Protein AF-R7WIR5-F1 (afdb_monomer_lite)

Radius of gyration: 19.67 Å; chains: 1; bounding box: 48×40×48 Å

Foldseek 3Di:
DPPPVVVDPDQDWDKDWDWADPDQLDTDIDIDTDDDPPDDPVSVVVNVVQCCCDVDPVHPPVVVVVVVSNVCSVVCPDPCCVVVVDDDDPCEPPPPPHQWDFDPPDPDTWTAHDPDDPPGIDPPPPVPPDD

Secondary structure (DSSP, 8-state):
---HHHHSPPPP--EEEEEEEEETTEEEEEEEE---TT--HHHHHHHHHHHHHHHSTT-HHHHHHHHHHHHHHHHHTSHHHHHTTPPP---TT-TTT--EEE-SSSSS--EEESSS-GGG-----------

pLDDT: mean 80.86, std 19.31, range [25.59, 97.0]

Structure (mmCIF, N/CA/C/O backbone):
data_AF-R7WIR5-F1
#
_entry.id   AF-R7WIR5-F1
#
loop_
_atom_site.group_PDB
_atom_site.id
_atom_site.type_symbol
_atom_site.label_atom_id
_atom_site.label_alt_id
_atom_site.label_comp_id
_atom_site.label_asym_id
_atom_site.label_entity_id
_atom_site.label_seq_id
_atom_site.pdbx_PDB_ins_code
_atom_site.Cartn_x
_atom_site.Cartn_y
_atom_site.Cartn_z
_atom_site.occupancy
_atom_site.B_iso_or_equiv
_atom_site.auth_seq_id
_atom_site.auth_comp_id
_atom_site.auth_asym_id
_atom_site.auth_atom_id
_atom_site.pdbx_PDB_model_num
ATOM 1 N N . MET A 1 1 ? 5.680 20.972 -13.043 1.00 46.41 1 MET A N 1
ATOM 2 C CA . MET A 1 1 ? 5.809 19.523 -13.284 1.00 46.41 1 MET A CA 1
ATOM 3 C C . MET A 1 1 ? 5.772 19.331 -14.783 1.00 46.41 1 MET A C 1
ATOM 5 O O . MET A 1 1 ? 4.705 19.434 -15.367 1.00 46.41 1 MET A O 1
ATOM 9 N N . THR A 1 2 ? 6.932 19.241 -15.426 1.00 51.22 2 THR A N 1
ATOM 10 C CA . THR A 1 2 ? 7.011 18.945 -16.862 1.00 51.22 2 THR A CA 1
ATOM 11 C C . THR A 1 2 ? 6.323 17.607 -17.120 1.00 51.22 2 THR A C 1
ATOM 13 O O . THR A 1 2 ? 6.514 16.668 -16.350 1.00 51.22 2 THR A O 1
ATOM 16 N N . GLU A 1 3 ? 5.466 17.559 -18.141 1.00 65.94 3 GLU A N 1
ATOM 17 C CA . GLU A 1 3 ? 4.598 16.425 -18.469 1.00 65.94 3 GLU A CA 1
ATOM 18 C C . GLU A 1 3 ? 5.425 15.197 -18.881 1.00 65.94 3 GLU A C 1
ATOM 20 O O . GLU A 1 3 ? 5.617 14.909 -20.063 1.00 65.94 3 GLU A O 1
ATOM 25 N N . ASP A 1 4 ? 5.934 14.457 -17.898 1.00 69.75 4 ASP A N 1
ATOM 26 C CA . ASP A 1 4 ? 6.573 13.159 -18.118 1.00 69.75 4 ASP A CA 1
ATOM 27 C C . ASP A 1 4 ? 5.625 12.241 -18.907 1.00 69.75 4 ASP A C 1
ATOM 29 O O . ASP A 1 4 ? 6.017 11.642 -19.902 1.00 69.75 4 ASP A O 1
ATOM 33 N N . GLY A 1 5 ? 4.330 12.273 -18.573 1.00 69.12 5 GLY A N 1
ATOM 34 C CA . GLY A 1 5 ? 3.286 11.521 -19.272 1.00 69.12 5 GLY A CA 1
ATOM 35 C C . GLY A 1 5 ? 3.011 11.939 -20.723 1.00 69.12 5 GLY A C 1
ATOM 36 O O . GLY A 1 5 ? 2.430 11.147 -21.459 1.00 69.12 5 GLY A O 1
ATOM 37 N N . ALA A 1 6 ? 3.423 13.136 -21.165 1.00 79.44 6 ALA A N 1
ATOM 38 C CA . ALA A 1 6 ? 3.294 13.537 -22.572 1.00 79.44 6 ALA A CA 1
ATOM 39 C C . ALA A 1 6 ? 4.421 12.959 -23.438 1.00 79.44 6 ALA A C 1
ATOM 41 O O . ALA A 1 6 ? 4.227 12.683 -24.620 1.00 79.44 6 ALA A O 1
ATOM 42 N N . ASN A 1 7 ? 5.599 12.760 -22.845 1.00 80.38 7 ASN A N 1
ATOM 43 C CA . ASN A 1 7 ? 6.789 12.297 -23.555 1.00 80.38 7 ASN A CA 1
ATOM 44 C C . ASN A 1 7 ? 7.011 10.791 -23.399 1.00 80.38 7 ASN A C 1
ATOM 46 O O . ASN A 1 7 ? 7.753 10.187 -24.175 1.00 80.38 7 ASN A O 1
ATOM 50 N N . HIS A 1 8 ? 6.382 10.173 -22.399 1.00 74.94 8 HIS A N 1
ATOM 51 C CA . HIS A 1 8 ? 6.681 8.819 -21.976 1.00 74.94 8 HIS A CA 1
ATOM 52 C C . HIS A 1 8 ? 5.414 7.998 -21.716 1.00 74.94 8 HIS A C 1
ATOM 54 O O . HIS A 1 8 ? 4.475 8.487 -21.087 1.00 74.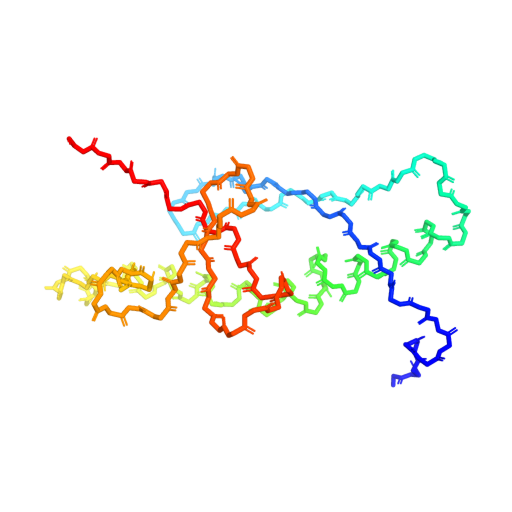94 8 HIS A O 1
ATOM 60 N N . PRO A 1 9 ? 5.375 6.726 -22.161 1.00 80.44 9 PRO A N 1
ATOM 61 C CA . PRO A 1 9 ? 4.245 5.859 -21.869 1.00 80.44 9 PRO A CA 1
ATOM 62 C C . PRO A 1 9 ? 4.155 5.562 -20.361 1.00 80.44 9 PRO A C 1
ATOM 64 O O . PRO A 1 9 ? 5.190 5.531 -19.680 1.00 80.44 9 PRO A O 1
ATOM 67 N N . PR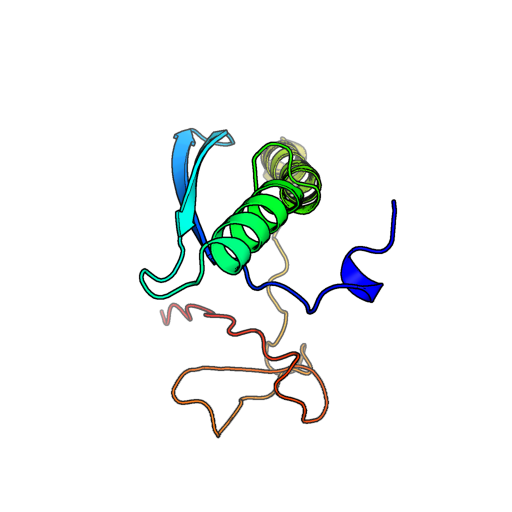O A 1 10 ? 2.945 5.279 -19.835 1.00 81.69 10 PRO A N 1
ATOM 68 C CA . PRO A 1 10 ? 2.762 4.878 -18.446 1.00 81.69 10 PRO A CA 1
ATOM 69 C C . PRO A 1 10 ? 3.684 3.715 -18.085 1.00 81.69 10 PRO A C 1
ATOM 71 O O . PRO A 1 10 ? 3.691 2.675 -18.747 1.00 81.69 10 PRO A O 1
ATOM 74 N N . THR A 1 11 ? 4.472 3.902 -17.032 1.00 86.50 11 THR A N 1
ATOM 75 C CA . THR A 1 11 ? 5.430 2.898 -16.574 1.00 86.50 11 THR A CA 1
ATOM 76 C C . THR A 1 11 ? 4.814 2.095 -15.439 1.00 86.50 11 THR A C 1
ATOM 78 O O . THR A 1 11 ? 4.402 2.649 -14.423 1.00 86.50 11 THR A O 1
ATOM 81 N N . GLY A 1 12 ? 4.741 0.777 -15.621 1.00 88.44 12 GLY A N 1
ATOM 82 C CA . GLY A 1 12 ? 4.302 -0.134 -14.572 1.00 88.44 12 GLY A CA 1
ATOM 83 C C . GLY A 1 12 ? 5.338 -0.223 -13.455 1.00 88.44 12 GLY A C 1
ATOM 84 O O . GLY A 1 12 ? 6.537 -0.324 -13.717 1.00 88.44 12 GLY A O 1
ATOM 85 N N . ILE A 1 13 ? 4.857 -0.230 -12.218 1.00 91.69 13 ILE A N 1
ATOM 86 C CA . ILE A 1 13 ? 5.661 -0.479 -11.024 1.00 91.69 13 ILE A CA 1
ATOM 87 C C . ILE A 1 13 ? 5.229 -1.802 -10.400 1.00 91.69 13 ILE A C 1
ATOM 89 O O . ILE A 1 13 ? 4.056 -2.174 -10.450 1.00 91.69 13 ILE A O 1
ATOM 93 N N . LEU A 1 14 ? 6.181 -2.513 -9.804 1.00 93.62 14 LEU A N 1
ATOM 94 C CA . LEU A 1 14 ? 5.909 -3.696 -9.000 1.00 93.62 14 LEU A CA 1
ATOM 95 C C . LEU A 1 14 ? 6.469 -3.450 -7.603 1.00 93.62 14 LEU A C 1
ATOM 97 O O . LEU A 1 14 ? 7.678 -3.532 -7.388 1.00 93.62 14 LEU A O 1
ATOM 101 N N . THR A 1 15 ? 5.576 -3.119 -6.676 1.00 93.75 15 THR A N 1
ATOM 102 C CA . THR A 1 15 ? 5.874 -3.001 -5.246 1.00 93.75 15 THR A CA 1
ATOM 103 C C . THR A 1 15 ? 5.420 -4.268 -4.534 1.00 93.75 15 THR A C 1
ATOM 105 O O . THR A 1 15 ? 4.331 -4.790 -4.787 1.00 93.75 15 THR A O 1
ATOM 108 N N . VAL A 1 16 ? 6.280 -4.781 -3.664 1.00 95.31 16 VAL A N 1
ATOM 109 C CA . VAL A 1 16 ? 5.959 -5.845 -2.717 1.00 95.31 16 VAL A CA 1
ATOM 110 C C . VAL A 1 16 ? 6.316 -5.319 -1.342 1.00 95.31 16 VAL A C 1
ATOM 112 O O . VAL A 1 16 ? 7.406 -4.784 -1.150 1.00 95.31 16 VAL A O 1
ATOM 115 N N . ARG A 1 17 ? 5.408 -5.484 -0.383 1.00 94.44 17 ARG A N 1
ATOM 116 C CA . ARG A 1 17 ? 5.607 -4.987 0.974 1.00 94.44 17 ARG A CA 1
ATOM 117 C C . ARG A 1 17 ? 5.120 -5.959 2.029 1.00 94.44 17 ARG A C 1
ATOM 119 O O . ARG A 1 17 ? 4.183 -6.722 1.796 1.00 94.44 17 ARG A O 1
ATOM 126 N N . VAL A 1 18 ? 5.766 -5.901 3.183 1.00 96.69 18 VAL A N 1
ATOM 127 C CA . VAL A 1 18 ? 5.382 -6.624 4.394 1.00 96.69 18 VAL A CA 1
ATOM 128 C C . VAL A 1 18 ? 5.145 -5.605 5.499 1.00 96.69 18 VAL A C 1
ATOM 130 O O . VAL A 1 18 ? 5.972 -4.725 5.727 1.00 96.69 18 VAL A O 1
ATOM 133 N N . TRP A 1 19 ? 4.013 -5.748 6.180 1.00 95.00 19 TRP A N 1
ATOM 134 C CA . TRP A 1 19 ? 3.636 -4.948 7.339 1.00 95.00 19 TRP A CA 1
ATOM 135 C C . TRP A 1 19 ? 4.080 -5.696 8.598 1.00 95.00 19 TRP A C 1
ATOM 137 O O . TRP A 1 19 ? 3.448 -6.680 8.985 1.00 95.00 19 TRP A O 1
ATOM 147 N N . GLN A 1 20 ? 5.196 -5.287 9.195 1.00 97.00 20 GLN A N 1
ATOM 148 C CA . GLN A 1 20 ? 5.728 -5.903 10.410 1.00 97.00 20 GLN A CA 1
ATOM 149 C C . GLN A 1 20 ? 4.980 -5.355 11.632 1.00 97.00 20 GLN A C 1
ATOM 151 O O . GLN A 1 20 ? 5.074 -4.155 11.906 1.00 97.00 20 GLN A O 1
ATOM 156 N N . PRO A 1 21 ? 4.226 -6.184 12.373 1.00 96.44 21 PRO A N 1
ATOM 157 C CA . PRO A 1 21 ? 3.503 -5.716 13.545 1.00 96.44 21 PRO A CA 1
ATOM 158 C C . PRO A 1 21 ? 4.483 -5.420 14.685 1.00 96.44 21 PRO A C 1
ATOM 160 O O . PRO A 1 21 ? 5.241 -6.296 15.098 1.00 96.44 21 PRO A O 1
ATOM 163 N N . ILE A 1 22 ? 4.438 -4.198 15.219 1.00 96.56 22 ILE A N 1
ATOM 164 C CA . ILE A 1 22 ? 5.188 -3.819 16.430 1.00 96.56 22 ILE A CA 1
ATOM 165 C C . ILE A 1 22 ? 4.256 -3.883 17.645 1.00 96.56 22 ILE A C 1
ATOM 167 O O . ILE A 1 22 ? 4.636 -4.381 18.703 1.00 96.56 22 ILE A O 1
ATOM 171 N N . GLY A 1 23 ? 3.013 -3.426 17.481 1.00 93.06 23 GLY A N 1
ATOM 172 C CA . GLY A 1 23 ? 1.987 -3.476 18.514 1.00 93.06 23 GLY A CA 1
ATOM 173 C C . GLY A 1 23 ? 0.653 -2.892 18.041 1.00 93.06 23 GLY A C 1
ATOM 174 O O . GLY A 1 23 ? 0.500 -2.541 16.868 1.00 93.06 23 GLY A O 1
ATOM 175 N N . PRO A 1 24 ? -0.336 -2.772 18.938 1.00 88.81 24 PRO A N 1
ATOM 176 C CA . PRO A 1 24 ? -1.610 -2.139 18.616 1.00 88.81 24 PRO A CA 1
ATOM 177 C C . PRO A 1 24 ? -1.398 -0.687 18.164 1.00 88.81 24 PRO A C 1
ATOM 179 O O . PRO A 1 24 ? -0.805 0.113 18.883 1.00 88.81 24 PRO A O 1
ATOM 182 N N . GLY A 1 25 ? -1.854 -0.353 16.954 1.00 87.88 25 GLY A N 1
ATOM 183 C CA . GLY A 1 25 ? -1.715 0.990 16.380 1.00 87.88 25 GLY A CA 1
ATOM 184 C C . GLY A 1 25 ? -0.326 1.334 15.827 1.00 87.88 25 GLY A C 1
ATOM 185 O O . GLY A 1 25 ? -0.120 2.476 15.419 1.00 87.88 25 GLY A O 1
ATOM 186 N N . GLN A 1 26 ? 0.617 0.383 15.781 1.00 93.12 26 GLN A N 1
ATOM 187 C CA . GLN A 1 26 ? 1.954 0.612 15.229 1.00 93.12 26 GLN A CA 1
ATOM 188 C C . GLN A 1 26 ? 2.486 -0.594 14.443 1.00 93.12 26 GLN A C 1
ATOM 190 O O . GLN A 1 26 ? 2.495 -1.733 14.914 1.00 93.12 26 GLN A O 1
ATOM 195 N N . PHE A 1 27 ? 3.012 -0.324 13.253 1.00 94.81 27 PHE A N 1
ATOM 196 C CA . PHE A 1 27 ? 3.689 -1.300 12.409 1.00 94.81 27 PHE A CA 1
ATOM 197 C C . PHE A 1 27 ? 4.832 -0.629 11.643 1.00 94.81 27 PHE A C 1
ATOM 199 O O . PHE A 1 27 ? 4.885 0.596 11.526 1.00 94.81 27 PHE A O 1
ATOM 206 N N . GLU A 1 28 ? 5.735 -1.442 11.110 1.00 95.25 28 GLU A N 1
ATOM 207 C CA . GLU A 1 28 ? 6.793 -1.011 10.198 1.00 95.25 28 GLU A CA 1
ATOM 208 C C . GLU A 1 28 ? 6.525 -1.553 8.792 1.00 95.25 28 GLU A C 1
ATOM 210 O O . GLU A 1 28 ? 6.037 -2.672 8.620 1.00 95.25 28 GLU A O 1
ATOM 215 N N . ILE A 1 29 ? 6.839 -0.754 7.773 1.00 93.88 29 ILE A N 1
ATOM 216 C CA . ILE A 1 29 ? 6.664 -1.132 6.371 1.00 93.88 29 ILE A CA 1
ATOM 217 C C . ILE A 1 29 ? 8.017 -1.531 5.801 1.00 93.88 29 ILE A C 1
ATOM 219 O O . ILE A 1 29 ? 8.902 -0.692 5.634 1.00 93.88 29 ILE A O 1
ATOM 223 N N . TRP A 1 30 ? 8.163 -2.799 5.431 1.00 95.25 30 TRP A N 1
ATOM 224 C CA . TRP A 1 30 ? 9.277 -3.242 4.600 1.00 95.25 30 TRP A CA 1
ATOM 225 C C . TRP A 1 30 ? 8.816 -3.258 3.155 1.00 95.25 30 TRP A C 1
ATOM 227 O O . TRP A 1 30 ? 7.965 -4.066 2.792 1.00 95.25 30 TRP A O 1
ATOM 237 N N . ASN A 1 31 ? 9.346 -2.346 2.345 1.00 94.00 31 ASN A N 1
ATOM 238 C CA . ASN A 1 31 ? 8.906 -2.132 0.973 1.00 94.00 31 ASN A CA 1
ATOM 239 C C . ASN A 1 31 ? 10.046 -2.393 -0.015 1.00 94.00 31 ASN A C 1
ATOM 241 O O . ASN A 1 31 ? 11.141 -1.844 0.124 1.00 94.00 31 ASN A O 1
ATOM 245 N N . TRP A 1 32 ? 9.769 -3.199 -1.037 1.00 94.62 32 TRP A N 1
ATOM 246 C CA . TRP A 1 32 ? 10.696 -3.510 -2.116 1.00 94.62 32 TRP A CA 1
ATOM 247 C C . TRP A 1 32 ? 10.069 -3.214 -3.468 1.00 94.62 32 TRP A C 1
ATOM 249 O O . TRP A 1 32 ? 8.904 -3.519 -3.727 1.00 94.62 32 TRP A O 1
ATOM 259 N N . PHE A 1 33 ? 10.901 -2.712 -4.373 1.00 94.00 33 PHE A N 1
ATOM 260 C CA . PHE A 1 33 ? 10.555 -2.570 -5.777 1.00 94.00 33 PHE A CA 1
ATOM 261 C C . PHE A 1 33 ? 11.243 -3.657 -6.584 1.00 94.00 33 PHE A C 1
ATOM 263 O O . PHE A 1 33 ? 12.456 -3.856 -6.485 1.00 94.00 33 PHE A O 1
ATOM 270 N N . LEU A 1 34 ? 10.453 -4.376 -7.372 1.00 94.00 34 LEU A N 1
ATOM 271 C CA . LEU A 1 34 ? 10.925 -5.476 -8.193 1.00 94.00 34 LEU A CA 1
ATOM 272 C C . LEU A 1 34 ? 10.852 -5.079 -9.667 1.00 94.00 34 LEU A C 1
ATOM 274 O O . LEU A 1 34 ? 9.953 -4.368 -10.108 1.00 94.00 34 LEU A O 1
ATOM 278 N N . GLY A 1 35 ? 11.806 -5.577 -10.446 1.00 92.44 35 GLY A N 1
ATOM 279 C CA . GLY A 1 35 ? 11.849 -5.400 -11.892 1.00 92.44 35 GLY A CA 1
ATOM 280 C C . GLY A 1 35 ? 12.247 -6.700 -12.572 1.00 92.44 35 GLY A C 1
ATOM 281 O O . GLY A 1 35 ? 12.975 -7.521 -12.006 1.00 92.44 35 GLY A O 1
ATOM 282 N N . TYR A 1 36 ? 11.782 -6.902 -13.802 1.00 92.69 36 TYR A N 1
ATOM 283 C CA . TYR A 1 36 ? 12.180 -8.070 -14.575 1.00 92.69 36 TYR A CA 1
ATOM 284 C C . TYR A 1 36 ? 13.652 -7.970 -14.991 1.00 92.69 36 TYR A C 1
ATOM 286 O O . TYR A 1 36 ? 14.155 -6.908 -15.371 1.00 92.69 36 TYR A O 1
ATOM 294 N N . LYS A 1 37 ? 14.359 -9.105 -14.966 1.00 93.19 37 LYS A N 1
ATOM 295 C CA . LYS A 1 37 ? 15.791 -9.156 -15.310 1.00 93.19 37 LYS A CA 1
ATOM 296 C C . LYS A 1 37 ? 16.069 -8.667 -16.737 1.00 93.19 37 LYS A C 1
ATOM 298 O O . LYS A 1 37 ? 17.066 -7.977 -16.949 1.00 93.19 37 LYS A O 1
ATOM 303 N N . ASN A 1 38 ? 15.169 -8.982 -17.671 1.00 95.06 38 ASN A N 1
ATOM 304 C CA . ASN A 1 38 ? 15.253 -8.664 -19.099 1.00 95.06 38 ASN A CA 1
ATOM 305 C C . ASN A 1 38 ? 14.853 -7.221 -19.465 1.00 95.06 38 ASN A C 1
ATOM 307 O O . ASN A 1 38 ? 14.877 -6.883 -20.645 1.00 95.06 38 ASN A O 1
ATOM 311 N N . MET A 1 39 ? 14.489 -6.370 -18.499 1.00 92.69 39 MET A N 1
ATOM 312 C CA . MET A 1 39 ? 14.231 -4.954 -18.774 1.00 92.69 39 MET A CA 1
ATOM 313 C C . MET A 1 39 ? 15.506 -4.239 -19.233 1.00 92.69 39 MET A C 1
ATOM 315 O O . MET A 1 39 ? 16.594 -4.456 -18.681 1.00 92.69 39 MET A O 1
ATOM 319 N N . THR A 1 40 ? 15.348 -3.345 -20.207 1.00 93.50 40 THR A N 1
ATOM 320 C CA . THR A 1 40 ? 16.415 -2.435 -20.643 1.00 93.50 40 THR A CA 1
ATOM 321 C C . THR A 1 40 ? 16.830 -1.495 -19.500 1.00 93.50 40 THR A C 1
ATOM 323 O O . THR A 1 40 ? 16.038 -1.258 -18.580 1.00 93.50 40 THR A O 1
ATOM 326 N N . PRO A 1 41 ? 18.056 -0.937 -19.521 1.00 92.88 41 PRO A N 1
ATOM 327 C CA . PRO A 1 41 ? 18.501 0.007 -18.493 1.00 92.88 41 PRO A CA 1
ATOM 328 C C . PRO A 1 41 ? 17.565 1.212 -18.327 1.00 92.88 41 PRO A C 1
ATOM 330 O O . PRO A 1 41 ? 17.270 1.609 -17.205 1.00 92.88 41 PRO A O 1
ATOM 333 N N . GLU A 1 42 ? 17.030 1.736 -19.431 1.00 90.19 42 GLU A N 1
ATOM 334 C CA . GLU A 1 42 ? 16.086 2.855 -19.417 1.00 90.19 42 GLU A CA 1
ATOM 335 C C . GLU A 1 42 ? 14.755 2.485 -18.750 1.00 90.19 42 GLU A C 1
ATOM 337 O O . GLU A 1 42 ? 14.246 3.231 -17.916 1.00 90.19 42 GLU A O 1
ATOM 342 N N . GLN A 1 43 ? 14.204 1.307 -19.055 1.00 90.62 43 GLN A N 1
ATOM 343 C CA . GLN A 1 43 ? 12.982 0.825 -18.402 1.00 90.62 43 GLN A CA 1
ATOM 344 C C . GLN A 1 43 ? 13.177 0.644 -16.894 1.00 90.62 43 GLN A C 1
ATOM 346 O O . GLN A 1 43 ? 12.268 0.948 -16.124 1.00 90.62 43 GLN A O 1
ATOM 351 N N . LYS A 1 44 ? 14.357 0.175 -16.466 1.00 92.31 44 LYS A N 1
ATOM 352 C CA . LYS A 1 44 ? 14.688 0.017 -15.043 1.00 92.31 44 LYS A CA 1
ATOM 353 C C . LYS A 1 44 ? 14.765 1.365 -14.329 1.00 92.31 44 LYS A C 1
ATOM 355 O O . LYS A 1 44 ? 14.161 1.500 -13.270 1.00 92.31 44 LYS A O 1
ATOM 360 N N . ASP A 1 45 ? 15.450 2.352 -14.908 1.00 91.88 45 ASP A N 1
ATOM 361 C CA . ASP A 1 45 ? 15.545 3.703 -14.332 1.00 91.88 45 ASP A CA 1
ATOM 362 C C . ASP A 1 45 ? 14.165 4.367 -14.229 1.00 91.88 45 ASP A C 1
ATOM 364 O O . ASP A 1 45 ? 13.803 4.895 -13.178 1.00 91.88 45 ASP A O 1
ATOM 368 N N . ARG A 1 46 ? 13.336 4.252 -15.272 1.00 90.69 46 ARG A N 1
ATOM 369 C CA . ARG A 1 46 ? 11.968 4.788 -15.247 1.00 90.69 46 ARG A CA 1
ATOM 370 C C . ARG A 1 46 ? 11.091 4.109 -14.206 1.00 90.69 46 ARG A C 1
ATOM 372 O O . ARG A 1 46 ? 10.435 4.800 -13.434 1.00 90.69 46 ARG A O 1
ATOM 379 N N . ALA A 1 47 ? 11.092 2.775 -14.157 1.00 91.81 47 ALA A N 1
ATOM 380 C CA . ALA A 1 47 ? 10.312 2.032 -13.170 1.00 91.81 47 ALA A CA 1
ATOM 381 C C . ALA A 1 47 ? 10.757 2.374 -11.744 1.00 91.81 47 ALA A C 1
ATOM 383 O O . ALA A 1 47 ? 9.913 2.552 -10.871 1.00 91.81 47 ALA A O 1
ATOM 384 N N . TYR A 1 48 ? 12.063 2.540 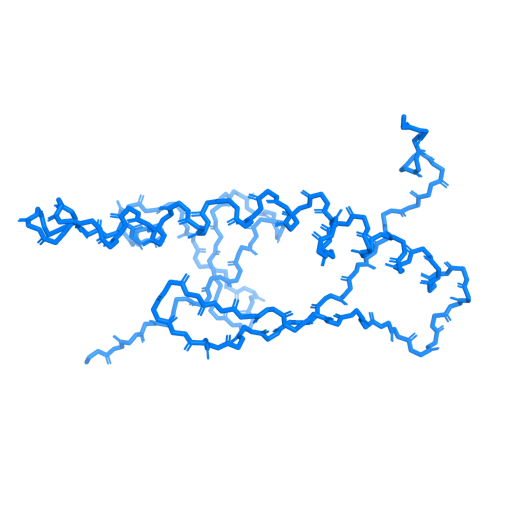-11.524 1.00 91.81 48 TYR A N 1
ATOM 385 C CA . TYR A 1 48 ? 12.622 2.966 -10.245 1.00 91.81 48 TYR A CA 1
ATOM 386 C C . TYR A 1 48 ? 12.162 4.374 -9.846 1.00 91.81 48 TYR A C 1
ATOM 388 O O . TYR A 1 48 ? 11.673 4.564 -8.735 1.00 91.81 48 TYR A O 1
ATOM 396 N N . ARG A 1 49 ? 12.245 5.357 -10.749 1.00 90.94 49 ARG A N 1
ATOM 397 C CA . ARG A 1 49 ? 11.787 6.731 -10.476 1.00 90.94 49 ARG A CA 1
ATOM 398 C C . ARG A 1 49 ? 10.284 6.806 -10.244 1.00 90.94 49 ARG A C 1
ATOM 400 O O . ARG A 1 49 ? 9.849 7.486 -9.320 1.00 90.94 49 ARG A O 1
ATOM 407 N N . ALA A 1 50 ? 9.503 6.088 -11.050 1.00 90.69 50 ALA A N 1
ATOM 408 C CA . ALA A 1 50 ? 8.057 6.007 -10.887 1.00 90.69 50 ALA A CA 1
ATOM 409 C C . ALA A 1 50 ? 7.698 5.394 -9.529 1.00 90.69 50 ALA A C 1
ATOM 411 O O . ALA A 1 50 ? 6.899 5.962 -8.790 1.00 90.69 50 ALA A O 1
ATOM 412 N N . ALA A 1 51 ? 8.337 4.281 -9.166 1.00 91.94 51 ALA A N 1
ATOM 413 C CA . ALA A 1 51 ? 8.165 3.627 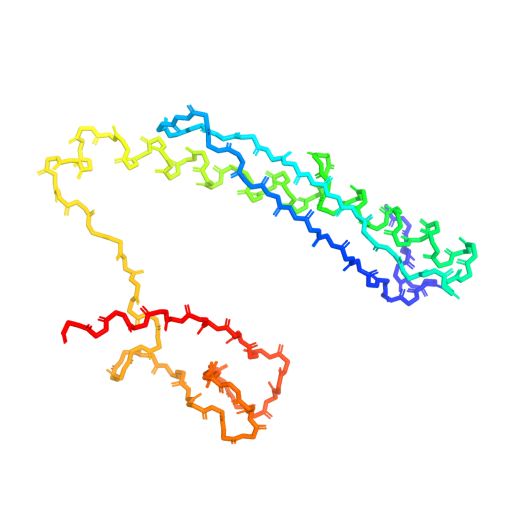-7.875 1.00 91.94 51 ALA A CA 1
ATOM 414 C C . ALA A 1 51 ? 8.513 4.558 -6.703 1.00 91.94 51 ALA A C 1
ATOM 416 O O . ALA A 1 51 ? 7.726 4.692 -5.767 1.00 91.94 51 ALA A O 1
ATOM 417 N N . LEU A 1 52 ? 9.648 5.258 -6.791 1.00 91.81 52 LEU A N 1
ATOM 418 C CA . LEU A 1 52 ? 10.059 6.239 -5.792 1.00 91.81 52 LEU A CA 1
ATOM 419 C C . LEU A 1 52 ? 9.069 7.399 -5.653 1.00 91.81 52 LEU A C 1
ATOM 421 O O . LEU A 1 52 ? 8.719 7.773 -4.538 1.00 91.81 52 LEU A O 1
ATOM 425 N N . GLY A 1 53 ? 8.586 7.956 -6.761 1.00 91.25 53 GLY A N 1
ATOM 426 C CA . GLY A 1 53 ? 7.656 9.087 -6.735 1.00 91.25 53 GLY A CA 1
ATOM 427 C C . GLY A 1 53 ? 6.243 8.741 -6.252 1.00 91.25 53 GLY A C 1
ATOM 428 O O . GLY A 1 53 ? 5.469 9.648 -5.942 1.00 91.25 53 GLY A O 1
ATOM 429 N N . THR A 1 54 ? 5.889 7.454 -6.183 1.00 91.31 54 THR A N 1
ATOM 430 C CA . THR A 1 54 ? 4.513 6.998 -5.929 1.00 91.31 54 THR A CA 1
ATOM 431 C C . THR A 1 54 ? 4.366 6.231 -4.619 1.00 91.31 54 THR A C 1
ATOM 433 O O . THR A 1 54 ? 3.798 6.773 -3.679 1.00 91.31 54 THR A O 1
ATOM 436 N N . PHE A 1 55 ? 4.902 5.013 -4.542 1.00 92.94 55 PHE A N 1
ATOM 437 C CA . PHE A 1 55 ? 4.732 4.077 -3.421 1.00 92.94 55 PHE A CA 1
ATOM 438 C C . PHE A 1 55 ? 6.035 3.856 -2.647 1.00 92.94 55 PHE A C 1
ATOM 440 O O . PHE A 1 55 ? 6.318 2.750 -2.194 1.00 92.94 55 PHE A O 1
ATOM 447 N N . SER A 1 56 ? 6.888 4.878 -2.552 1.00 90.38 56 SER A N 1
ATOM 448 C CA . SER A 1 56 ? 7.988 4.892 -1.579 1.00 90.38 56 SER A CA 1
ATOM 449 C C . SER A 1 56 ? 7.597 5.689 -0.343 1.00 90.38 56 SER A C 1
ATOM 451 O O . SER A 1 56 ? 6.551 6.323 -0.330 1.00 90.38 56 SER A O 1
ATOM 453 N N . LEU A 1 57 ? 8.454 5.708 0.681 1.00 86.62 57 LEU A N 1
ATOM 454 C CA . LEU A 1 57 ? 8.196 6.465 1.909 1.00 86.62 57 LEU A CA 1
ATOM 455 C C . LEU A 1 57 ? 7.928 7.962 1.653 1.00 86.62 57 LEU A C 1
ATOM 457 O O . LEU A 1 57 ? 7.136 8.572 2.357 1.00 86.62 57 LEU A O 1
ATOM 461 N N . SER A 1 58 ? 8.579 8.550 0.644 1.00 87.88 58 SER A N 1
ATOM 462 C CA . SER A 1 58 ? 8.348 9.935 0.204 1.00 87.88 58 SER A CA 1
ATOM 463 C C . SER A 1 58 ? 7.459 10.016 -1.041 1.00 87.88 58 SER A C 1
ATOM 465 O O . SER A 1 58 ? 7.459 11.024 -1.749 1.00 87.88 58 SER A O 1
ATOM 467 N N . GLY A 1 59 ? 6.799 8.915 -1.386 1.00 90.69 59 GLY A N 1
ATOM 468 C CA . GLY A 1 59 ? 5.964 8.801 -2.563 1.00 90.69 59 GLY A CA 1
ATOM 469 C C . GLY A 1 59 ? 4.618 9.481 -2.349 1.00 90.69 59 GLY A C 1
ATOM 470 O O . GLY A 1 59 ? 4.056 9.455 -1.258 1.00 90.69 59 GLY A O 1
ATOM 471 N N . SER A 1 60 ? 4.104 10.093 -3.411 1.00 91.19 60 SER A N 1
ATOM 472 C CA . SER A 1 60 ? 2.845 10.846 -3.380 1.00 91.19 60 SER A CA 1
ATOM 473 C C . SER A 1 60 ? 1.644 10.023 -2.903 1.00 91.19 60 SER A C 1
ATOM 475 O O . SER A 1 60 ? 0.839 10.543 -2.146 1.00 91.19 60 SER A O 1
ATOM 477 N N . PHE A 1 61 ? 1.541 8.748 -3.289 1.00 90.94 61 PHE A N 1
ATOM 478 C CA . PHE A 1 61 ? 0.429 7.890 -2.869 1.00 90.94 61 PHE A CA 1
ATOM 479 C C . PHE A 1 61 ? 0.614 7.365 -1.446 1.00 90.94 61 PHE A C 1
ATOM 481 O O . PHE A 1 61 ? -0.329 7.379 -0.666 1.00 90.94 61 PHE A O 1
ATOM 488 N N . GLU A 1 62 ? 1.829 6.940 -1.087 1.00 91.44 62 GLU A N 1
ATOM 489 C CA . GLU A 1 62 ? 2.071 6.364 0.242 1.00 91.44 62 GLU A CA 1
ATOM 490 C C . GLU A 1 62 ? 1.893 7.410 1.354 1.00 91.44 62 GLU A C 1
ATOM 492 O O . GLU A 1 62 ? 1.352 7.097 2.411 1.00 91.44 62 GLU A O 1
ATOM 497 N N . MET A 1 63 ? 2.294 8.667 1.120 1.00 90.25 63 MET A N 1
ATOM 498 C CA . MET A 1 63 ? 2.078 9.739 2.098 1.00 90.25 63 MET A CA 1
ATOM 499 C C . MET A 1 63 ? 0.586 9.948 2.389 1.00 90.25 63 MET A C 1
ATOM 501 O O . MET A 1 63 ? 0.207 10.011 3.558 1.00 90.25 63 MET A O 1
ATOM 505 N N . ASP A 1 64 ? -0.252 9.984 1.351 1.00 93.88 64 ASP A N 1
ATOM 506 C CA . ASP A 1 64 ? -1.699 10.179 1.489 1.00 93.88 64 ASP A CA 1
ATOM 507 C C . ASP A 1 64 ? -2.399 8.951 2.092 1.00 93.88 64 ASP A C 1
ATOM 509 O O . ASP A 1 64 ? -3.335 9.107 2.871 1.00 93.88 64 ASP A O 1
ATOM 513 N N . ASP A 1 65 ? -1.933 7.735 1.791 1.00 93.50 65 ASP A N 1
ATOM 514 C CA . ASP A 1 65 ? -2.485 6.491 2.343 1.00 93.50 65 ASP A CA 1
ATOM 515 C C 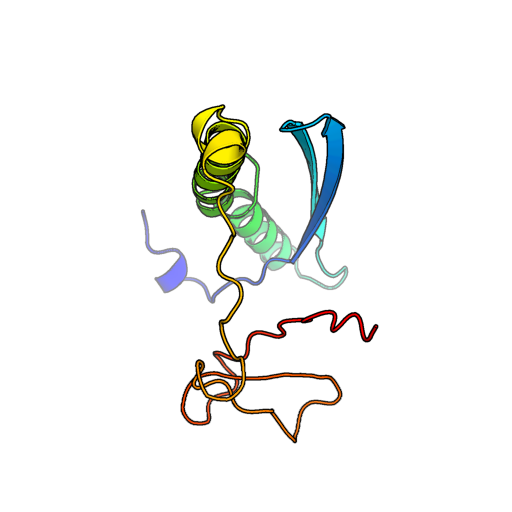. ASP A 1 65 ? -2.195 6.339 3.853 1.00 93.50 65 ASP A C 1
ATOM 517 O O . ASP A 1 65 ? -3.020 5.806 4.600 1.00 93.50 65 ASP A O 1
ATOM 521 N N . THR A 1 66 ? -1.044 6.831 4.333 1.00 90.31 66 THR A N 1
ATOM 522 C CA . THR A 1 66 ? -0.659 6.683 5.751 1.00 90.31 66 THR A CA 1
ATOM 523 C C . THR A 1 66 ? -1.514 7.495 6.721 1.00 90.31 66 THR A C 1
ATOM 525 O O . THR A 1 66 ? -1.703 7.071 7.865 1.00 90.31 66 THR A O 1
ATOM 528 N N . GLU A 1 67 ? -2.052 8.642 6.301 1.00 92.44 67 GLU A N 1
ATOM 529 C CA . GLU A 1 67 ? -2.823 9.518 7.189 1.00 92.44 67 GLU A CA 1
ATOM 530 C C . GLU A 1 67 ? -4.157 8.876 7.620 1.00 92.44 67 GLU A C 1
ATOM 532 O O . GLU A 1 67 ? -4.367 8.749 8.835 1.00 92.44 67 GLU A O 1
ATOM 537 N N . PRO A 1 68 ? -5.005 8.348 6.710 1.00 93.38 68 PRO A N 1
ATOM 538 C CA . PRO A 1 68 ? -6.234 7.664 7.094 1.00 93.38 68 PRO A CA 1
ATOM 539 C C . PRO A 1 68 ? -5.987 6.468 8.009 1.00 93.38 68 PRO A C 1
ATOM 541 O O . PRO A 1 68 ? -6.761 6.238 8.938 1.00 93.38 68 PRO A O 1
ATOM 544 N N . TRP A 1 69 ? -4.904 5.711 7.796 1.00 92.38 69 TRP A N 1
ATOM 545 C CA . TRP A 1 69 ? -4.570 4.565 8.648 1.00 92.38 69 TRP A CA 1
ATOM 546 C C . TRP A 1 69 ? -4.275 4.996 10.083 1.00 92.38 69 TRP A C 1
ATOM 548 O O . TRP A 1 69 ? -4.789 4.398 11.032 1.00 92.38 69 TRP A O 1
ATOM 558 N N . LEU A 1 70 ? -3.486 6.061 10.250 1.00 91.50 70 LEU A N 1
ATOM 559 C CA . LEU A 1 70 ? -3.178 6.626 11.562 1.00 91.50 70 LEU A CA 1
ATOM 560 C C . LEU A 1 70 ? -4.432 7.188 12.232 1.00 91.50 70 LEU A C 1
ATOM 562 O O . LEU A 1 70 ? -4.638 6.984 13.431 1.00 91.50 70 LEU A O 1
ATOM 566 N N . THR A 1 71 ? -5.277 7.874 11.468 1.00 93.06 71 THR A N 1
ATOM 567 C CA . THR A 1 71 ? -6.504 8.476 11.986 1.00 93.06 71 THR A CA 1
ATOM 568 C C . THR A 1 71 ? -7.510 7.410 12.417 1.00 93.06 71 THR A C 1
ATOM 570 O O . THR A 1 71 ? -7.996 7.484 13.546 1.00 93.06 71 THR A O 1
ATOM 573 N N . VAL A 1 72 ? -7.749 6.371 11.611 1.00 91.69 72 VAL A N 1
ATOM 574 C CA . VAL A 1 72 ? -8.630 5.243 11.973 1.00 91.69 72 VAL A CA 1
ATOM 575 C C . VAL A 1 72 ? -8.096 4.474 13.183 1.00 91.69 72 VAL A C 1
ATOM 577 O O . VAL A 1 72 ? -8.870 4.130 14.073 1.00 91.69 72 VAL A O 1
ATOM 580 N N . ALA A 1 73 ? -6.784 4.241 13.274 1.00 91.06 73 ALA A N 1
ATOM 581 C CA . ALA A 1 73 ? -6.198 3.573 14.438 1.00 91.06 73 ALA A CA 1
ATOM 582 C C . ALA A 1 73 ? -6.410 4.377 15.736 1.00 91.06 73 ALA A C 1
ATOM 584 O O . ALA A 1 73 ? -6.741 3.807 16.780 1.00 91.06 73 ALA A O 1
ATOM 585 N N . ARG A 1 74 ? -6.264 5.708 15.671 1.00 91.19 74 ARG A N 1
ATOM 586 C CA . ARG A 1 74 ? -6.492 6.610 16.811 1.00 91.19 74 ARG A CA 1
ATOM 587 C C . ARG A 1 74 ? -7.965 6.684 17.205 1.00 91.19 74 ARG A C 1
ATOM 589 O O . ARG A 1 74 ? -8.273 6.572 18.388 1.00 91.19 74 ARG A O 1
ATOM 596 N N . THR A 1 75 ? -8.868 6.880 16.243 1.00 90.81 75 THR A N 1
ATOM 597 C CA . THR A 1 75 ? -10.308 7.016 16.520 1.00 90.81 75 THR A CA 1
ATOM 598 C C . THR A 1 75 ? -10.936 5.691 16.940 1.00 90.81 75 THR A C 1
ATOM 600 O O . THR A 1 75 ? -11.750 5.677 17.864 1.00 90.81 75 THR A O 1
ATOM 603 N N . GLY A 1 76 ? -10.507 4.578 16.342 1.00 89.12 76 GLY A N 1
ATOM 604 C CA . GLY A 1 76 ? -10.936 3.229 16.714 1.00 89.12 76 GLY A CA 1
ATOM 605 C C . GLY A 1 76 ? -10.500 2.816 18.121 1.00 89.12 76 GLY A C 1
ATOM 606 O O . GLY A 1 76 ? -11.192 2.039 18.763 1.00 89.12 76 GLY A O 1
ATOM 607 N N . SER A 1 77 ? -9.407 3.388 18.637 1.00 88.44 77 SER A N 1
ATOM 608 C CA . SER A 1 77 ? -8.939 3.161 20.016 1.00 88.44 77 SER A CA 1
ATOM 609 C C . SER A 1 77 ? -9.511 4.170 21.024 1.00 88.44 77 SER A C 1
ATOM 611 O O . SER A 1 77 ? -9.010 4.285 22.143 1.00 88.44 77 SER A O 1
ATOM 613 N N . SER A 1 78 ? -10.511 4.966 20.632 1.00 92.25 78 SER A N 1
ATOM 614 C CA . SER A 1 78 ? -11.123 5.957 21.519 1.00 92.25 78 SER A CA 1
ATOM 615 C C . SER A 1 78 ? -12.151 5.321 22.455 1.00 92.25 78 SER A C 1
ATOM 617 O O . SER A 1 78 ? -12.885 4.414 22.073 1.00 92.25 78 SER A O 1
ATOM 619 N N . VAL A 1 79 ? -12.281 5.879 23.663 1.00 93.25 79 VAL A N 1
ATOM 620 C CA . VAL A 1 79 ? -13.302 5.470 24.646 1.00 93.25 79 VAL A CA 1
ATOM 621 C C . VAL A 1 79 ? -14.715 5.555 24.062 1.00 93.25 79 VAL A C 1
ATOM 623 O O . VAL A 1 79 ? -15.566 4.734 24.373 1.00 93.25 79 VAL A O 1
ATOM 626 N N . ALA A 1 80 ? -14.973 6.539 23.196 1.00 91.94 80 ALA A N 1
ATOM 627 C CA . ALA A 1 80 ? -16.260 6.663 22.523 1.00 91.94 80 ALA A CA 1
ATOM 628 C C . ALA A 1 80 ? -16.516 5.492 21.564 1.00 91.94 80 ALA A C 1
ATOM 630 O O . ALA A 1 80 ? -17.628 4.983 21.545 1.00 91.94 80 ALA A O 1
ATOM 631 N N . GLY A 1 81 ? -15.504 5.050 20.810 1.00 88.38 81 GLY A N 1
ATOM 632 C CA . GLY A 1 81 ? -15.628 3.886 19.931 1.00 88.38 81 GLY A CA 1
ATOM 633 C C . GLY A 1 81 ? -15.923 2.599 20.696 1.00 88.38 81 GLY A C 1
ATOM 634 O O . GLY A 1 81 ? -16.771 1.825 20.263 1.00 88.38 81 GLY A O 1
ATOM 635 N N . GLU A 1 82 ? -15.290 2.421 21.857 1.00 87.12 82 GLU A N 1
ATOM 636 C CA . GLU A 1 82 ? -15.527 1.270 22.735 1.00 87.12 82 GLU A CA 1
ATOM 637 C C . GLU A 1 82 ? -16.911 1.322 23.405 1.00 87.12 82 GLU A C 1
ATOM 639 O O . GLU A 1 82 ? -17.641 0.338 23.394 1.00 87.12 82 GLU A O 1
ATOM 644 N N . LEU A 1 83 ? -17.311 2.472 23.960 1.00 91.19 83 LEU A N 1
ATOM 645 C CA . LEU A 1 83 ? -18.591 2.609 24.668 1.00 91.19 83 LEU A CA 1
ATOM 646 C C . LEU A 1 83 ? -19.810 2.618 23.740 1.00 91.19 83 LEU A C 1
ATOM 648 O O . LEU A 1 83 ? -20.886 2.192 24.155 1.00 91.19 83 LEU A O 1
ATOM 652 N N . LEU A 1 84 ? -19.668 3.159 22.528 1.00 91.38 84 LEU A N 1
ATOM 653 C CA . LEU A 1 84 ? -20.746 3.219 21.536 1.00 91.38 84 LEU A CA 1
ATOM 654 C C . LEU A 1 84 ? -20.806 1.970 20.650 1.00 91.38 84 LEU A C 1
ATOM 656 O O . LEU A 1 84 ? -21.692 1.908 19.802 1.00 91.38 84 LEU A O 1
ATOM 660 N N . ASP A 1 85 ? -19.890 1.016 20.848 1.00 88.94 85 ASP A N 1
ATOM 661 C CA . ASP A 1 85 ? -19.789 -0.233 20.087 1.00 88.94 85 ASP A CA 1
ATOM 662 C C . ASP A 1 85 ? -19.828 0.017 18.568 1.00 88.94 85 ASP A C 1
ATOM 664 O O . ASP A 1 85 ? -20.690 -0.475 17.839 1.00 88.94 85 ASP A O 1
ATOM 668 N N . PHE A 1 86 ? -18.935 0.890 18.083 1.00 88.88 86 PHE A N 1
ATOM 669 C CA . PHE A 1 86 ? -18.932 1.264 16.669 1.00 88.88 86 PHE A CA 1
ATOM 670 C C . PHE A 1 86 ? -18.535 0.089 15.769 1.00 88.88 86 PHE A C 1
ATOM 672 O O . PHE A 1 86 ? -17.395 -0.377 15.783 1.00 88.88 86 PHE A O 1
ATOM 679 N N . GLU A 1 87 ? -19.454 -0.307 14.890 1.00 90.81 87 GLU A N 1
ATOM 680 C CA . GLU A 1 87 ? -19.210 -1.302 13.848 1.00 90.81 87 GLU A CA 1
ATOM 681 C C . GLU A 1 87 ? -18.759 -0.656 12.526 1.00 90.81 87 GLU A C 1
ATOM 683 O O . GLU A 1 87 ? -19.223 0.414 12.120 1.00 90.81 87 GLU A O 1
ATOM 688 N N . LEU A 1 88 ? -17.852 -1.329 11.813 1.00 91.81 88 LEU A N 1
ATOM 689 C CA . LEU A 1 88 ? -17.387 -0.906 10.490 1.00 91.81 88 LEU A CA 1
ATOM 690 C C . LEU A 1 88 ? -18.298 -1.471 9.393 1.00 91.81 88 LEU A C 1
ATOM 692 O O . LEU A 1 88 ? -18.539 -2.677 9.337 1.00 91.81 88 LEU A O 1
ATOM 696 N N . ASN A 1 89 ? -18.750 -0.622 8.466 1.00 91.38 89 ASN A N 1
ATOM 697 C CA . ASN A 1 89 ? -19.565 -1.071 7.337 1.00 91.38 89 ASN A CA 1
ATOM 698 C C . ASN A 1 89 ? -18.699 -1.769 6.271 1.00 91.38 89 ASN A C 1
ATOM 700 O O . ASN A 1 89 ? -17.883 -1.135 5.602 1.00 91.38 89 ASN A O 1
ATOM 704 N N . TYR A 1 90 ? -18.929 -3.070 6.085 1.00 90.88 90 TYR A N 1
ATOM 705 C CA . TYR A 1 90 ? -18.321 -3.892 5.029 1.00 90.88 90 TYR A CA 1
ATOM 706 C C . TYR A 1 90 ? -19.373 -4.513 4.093 1.00 90.88 90 TYR A C 1
ATOM 708 O O . TYR A 1 90 ? -19.152 -5.565 3.494 1.00 90.88 90 TYR A O 1
ATOM 716 N N . GLU A 1 91 ? -20.530 -3.870 3.935 1.00 89.31 91 GLU A N 1
ATOM 717 C CA . GLU A 1 91 ? -21.671 -4.424 3.188 1.00 89.31 91 GLU A CA 1
ATOM 718 C C . GLU A 1 91 ? -21.548 -4.251 1.662 1.00 89.31 91 GLU A C 1
ATOM 720 O O . GLU A 1 91 ? -22.404 -4.693 0.884 1.00 89.31 91 GLU A O 1
ATOM 725 N N . MET A 1 92 ? -20.468 -3.615 1.199 1.00 86.31 92 MET A N 1
ATOM 726 C CA . MET A 1 92 ? -20.229 -3.360 -0.217 1.00 86.31 92 MET A CA 1
ATOM 727 C C . MET A 1 92 ? -20.219 -4.668 -1.025 1.00 86.31 92 MET A C 1
ATOM 729 O O . MET A 1 92 ? -19.362 -5.533 -0.865 1.00 86.31 92 MET A O 1
ATOM 733 N N . GLY A 1 93 ? -21.164 -4.790 -1.961 1.00 84.38 93 GLY A N 1
ATOM 734 C CA . GLY A 1 93 ? -21.272 -5.955 -2.844 1.00 84.38 93 GLY A CA 1
ATOM 735 C C . GLY A 1 93 ? -22.060 -7.132 -2.264 1.00 84.38 93 GLY A C 1
ATOM 736 O O . GLY A 1 93 ? -22.148 -8.170 -2.927 1.00 84.38 93 GLY A O 1
ATOM 737 N N . MET A 1 94 ? -22.661 -6.982 -1.077 1.00 84.06 94 MET A N 1
ATOM 738 C CA . MET A 1 94 ? -23.629 -7.949 -0.562 1.00 84.06 94 MET A CA 1
ATOM 739 C C . MET A 1 94 ? -24.912 -7.970 -1.414 1.00 84.06 94 MET A C 1
ATOM 741 O O . MET A 1 94 ? -25.315 -6.925 -1.945 1.00 84.06 94 MET A O 1
ATOM 745 N N . PRO A 1 95 ? -25.576 -9.137 -1.551 1.00 81.88 95 PRO A N 1
ATOM 746 C CA . PRO A 1 95 ? -26.845 -9.240 -2.266 1.00 81.88 95 PRO A CA 1
ATOM 747 C C . PRO A 1 95 ? -27.887 -8.274 -1.693 1.00 81.88 95 PRO A C 1
ATOM 749 O O . PRO A 1 95 ? -28.116 -8.257 -0.489 1.00 81.88 95 PRO A O 1
ATOM 752 N N . GLY A 1 96 ? -28.519 -7.475 -2.552 1.00 81.94 96 GLY A N 1
ATOM 753 C CA . GLY A 1 96 ? -29.547 -6.509 -2.147 1.00 81.94 96 GLY A CA 1
ATOM 754 C C . GLY A 1 96 ? -29.027 -5.151 -1.657 1.00 81.94 96 GLY A C 1
ATOM 755 O O . GLY A 1 96 ? -29.832 -4.236 -1.535 1.00 81.94 96 GLY A O 1
ATOM 756 N N . ILE A 1 97 ? -27.714 -4.991 -1.447 1.00 83.25 97 ILE A N 1
ATOM 757 C CA . ILE A 1 97 ? -27.089 -3.720 -1.027 1.00 83.25 97 ILE A CA 1
ATOM 758 C C . ILE A 1 97 ? -26.192 -3.164 -2.143 1.00 83.25 97 ILE A C 1
ATOM 760 O O . ILE A 1 97 ? -26.284 -1.994 -2.509 1.00 83.25 97 ILE A O 1
ATOM 764 N N . GLY A 1 98 ? -25.326 -4.004 -2.720 1.00 76.19 98 GLY A N 1
ATOM 765 C CA . GLY A 1 98 ? -24.363 -3.591 -3.743 1.00 76.19 98 GLY A CA 1
ATOM 766 C C . GLY A 1 98 ? -24.781 -3.919 -5.179 1.00 76.19 98 GLY A C 1
ATOM 767 O O . GLY A 1 98 ? -25.462 -4.903 -5.442 1.00 76.19 98 GLY A O 1
ATOM 768 N N . MET A 1 99 ? -24.269 -3.144 -6.142 1.00 80.31 99 MET A N 1
ATOM 769 C CA . MET A 1 99 ? -24.413 -3.415 -7.587 1.00 80.31 99 MET A CA 1
ATOM 770 C C . MET A 1 99 ? -23.348 -4.381 -8.143 1.00 80.31 99 MET A C 1
ATOM 772 O O . MET A 1 99 ? -23.182 -4.495 -9.359 1.00 80.31 99 MET A O 1
ATOM 776 N N . ALA A 1 100 ? -22.557 -5.016 -7.276 1.00 81.94 100 ALA A N 1
ATOM 777 C CA . ALA A 1 100 ? -21.460 -5.875 -7.700 1.00 81.94 100 ALA A CA 1
ATOM 778 C C . ALA A 1 100 ? -21.999 -7.214 -8.223 1.00 81.94 100 ALA A C 1
ATOM 780 O O . ALA A 1 100 ? -22.698 -7.936 -7.514 1.00 81.94 100 ALA A O 1
ATOM 781 N N . THR A 1 101 ? -21.643 -7.567 -9.455 1.00 81.56 101 THR A N 1
ATOM 782 C CA . THR A 1 101 ? -22.070 -8.816 -10.101 1.00 81.56 101 THR A CA 1
ATOM 783 C C . THR A 1 101 ? -20.901 -9.790 -10.226 1.00 81.56 101 THR A C 1
ATOM 785 O O . THR A 1 101 ? -19.772 -9.337 -10.431 1.00 81.56 101 THR A O 1
ATOM 788 N N . PRO A 1 102 ? -21.118 -11.111 -10.075 1.00 81.94 102 PRO A N 1
ATOM 789 C CA . PRO A 1 102 ? -20.073 -12.101 -10.307 1.00 81.94 102 PRO A CA 1
ATOM 790 C C . PRO A 1 102 ? -19.556 -12.054 -11.746 1.00 81.94 102 PRO A C 1
ATOM 792 O O . PRO A 1 102 ? -20.333 -11.930 -12.691 1.00 81.94 102 PRO A O 1
ATOM 795 N N . VAL A 1 103 ? -18.245 -12.205 -11.900 1.00 83.38 103 VAL A N 1
ATOM 796 C CA . VAL A 1 103 ? -17.582 -12.317 -13.202 1.00 83.38 103 VAL A CA 1
ATOM 797 C C . VAL A 1 103 ? -17.462 -13.790 -13.561 1.00 83.38 103 VAL A C 1
ATOM 799 O O . VAL A 1 103 ? -16.801 -14.537 -12.843 1.00 83.38 103 VAL A O 1
ATOM 802 N N . SER A 1 104 ? -18.107 -14.221 -14.646 1.00 80.94 104 SER A N 1
ATOM 803 C CA . SER A 1 104 ? -18.125 -15.633 -15.049 1.00 80.94 104 SER A CA 1
ATOM 804 C C . SER A 1 104 ? -16.876 -16.080 -15.813 1.00 80.94 104 SER A C 1
ATOM 806 O O . SER A 1 104 ? -16.576 -17.270 -15.817 1.00 80.94 104 SER A O 1
ATOM 808 N N . ASP A 1 105 ? -16.144 -15.162 -16.450 1.00 86.06 105 ASP A N 1
ATOM 809 C CA . ASP A 1 105 ? -14.958 -15.457 -17.268 1.00 86.06 105 ASP A CA 1
ATOM 810 C C . ASP A 1 105 ? -13.635 -15.420 -16.482 1.00 86.06 105 ASP A C 1
ATOM 812 O O . ASP A 1 105 ? -12.568 -15.653 -17.051 1.00 86.06 105 ASP A O 1
ATOM 816 N N . TRP A 1 106 ? -13.683 -15.147 -15.174 1.00 84.56 106 TRP A N 1
ATOM 817 C CA . TRP A 1 106 ? -12.507 -15.131 -14.308 1.00 84.56 106 TRP A CA 1
ATOM 818 C C . TRP A 1 106 ? -12.347 -16.474 -13.575 1.00 84.56 106 TRP A C 1
ATOM 820 O O . TRP A 1 106 ? -13.313 -16.957 -12.987 1.00 84.56 106 TRP A O 1
ATOM 830 N N . PRO A 1 107 ? -11.142 -17.082 -13.545 1.00 86.06 107 PRO A N 1
ATOM 831 C CA . PRO A 1 107 ? -10.933 -18.381 -12.896 1.00 86.06 107 PRO A CA 1
ATOM 832 C C . PRO A 1 107 ? -11.129 -18.346 -11.371 1.00 86.06 107 PRO A C 1
ATOM 834 O O . PRO A 1 107 ? -11.336 -19.386 -10.751 1.00 86.06 107 PRO A O 1
ATOM 837 N N . GLY A 1 108 ? -11.041 -17.164 -10.753 1.00 82.00 108 GLY A N 1
ATOM 838 C CA . GLY A 1 108 ? -11.254 -16.967 -9.319 1.00 82.00 108 GLY A CA 1
ATOM 839 C C . GLY A 1 108 ? -12.630 -16.393 -8.974 1.00 82.00 108 GLY A C 1
ATOM 840 O O . GLY A 1 108 ? -13.428 -16.040 -9.838 1.00 82.00 108 GLY A O 1
ATOM 841 N N . ARG A 1 109 ? -12.890 -16.207 -7.676 1.00 82.31 109 ARG A N 1
ATOM 842 C CA . ARG A 1 109 ? -14.056 -15.436 -7.220 1.00 82.31 109 ARG A CA 1
ATOM 843 C C . ARG A 1 109 ? -13.795 -13.953 -7.482 1.00 82.31 109 ARG A C 1
ATOM 845 O O . ARG A 1 109 ? -13.022 -13.332 -6.763 1.00 82.31 109 ARG A O 1
ATOM 852 N N . ALA A 1 110 ? -14.435 -13.395 -8.503 1.00 79.25 110 ALA A N 1
ATOM 853 C CA . ALA A 1 110 ? -14.394 -11.967 -8.797 1.00 79.25 110 ALA A CA 1
ATOM 854 C C . ALA A 1 110 ? -15.811 -11.399 -8.885 1.00 79.25 110 ALA A C 1
ATOM 856 O O . ALA A 1 110 ? -16.738 -12.064 -9.358 1.00 79.25 110 ALA A O 1
ATOM 857 N N . ARG A 1 111 ? -15.975 -10.158 -8.421 1.00 78.50 111 ARG A N 1
ATOM 858 C CA . ARG A 1 111 ? -17.198 -9.373 -8.600 1.00 78.50 111 ARG A CA 1
ATOM 859 C C . ARG A 1 111 ? -16.830 -7.993 -9.123 1.00 78.50 111 ARG A C 1
ATOM 861 O O . ARG A 1 111 ? -15.799 -7.457 -8.731 1.00 78.50 111 ARG A O 1
ATOM 868 N N . CYS A 1 112 ? -17.671 -7.411 -9.969 1.00 67.94 112 CYS A N 1
ATOM 869 C CA . CYS A 1 112 ? -17.442 -6.066 -10.499 1.00 67.94 112 CYS A CA 1
ATOM 870 C C . CYS A 1 112 ? -18.706 -5.224 -10.387 1.00 67.94 112 CYS A C 1
ATOM 872 O O . CYS A 1 112 ? -19.813 -5.694 -10.660 1.00 67.94 112 CYS A O 1
ATOM 874 N N . SER A 1 113 ? -18.531 -3.975 -9.970 1.00 61.88 113 SER A N 1
ATOM 875 C CA . SER A 1 113 ? -19.557 -2.941 -9.998 1.00 61.88 113 SER A CA 1
ATOM 876 C C . SER A 1 113 ? -19.409 -2.130 -11.293 1.00 61.88 113 SER A C 1
ATOM 878 O O . SER A 1 113 ? -18.332 -1.629 -11.605 1.00 61.88 113 SER A O 1
ATOM 880 N N . GLY A 1 114 ? -20.487 -2.021 -12.078 1.00 57.00 114 GLY A N 1
ATOM 881 C CA . GLY A 1 114 ? -20.513 -1.288 -13.357 1.00 57.00 114 GLY A CA 1
ATOM 882 C C . GLY A 1 114 ? -20.669 -2.174 -14.605 1.00 57.00 114 GLY A C 1
ATOM 883 O O . GLY A 1 114 ? -20.442 -3.381 -14.575 1.00 57.00 114 GLY A O 1
ATOM 884 N N . ARG A 1 115 ? -21.103 -1.581 -15.730 1.00 42.94 115 ARG A N 1
ATOM 885 C CA . ARG A 1 115 ? -21.342 -2.304 -16.995 1.00 42.94 115 ARG A CA 1
ATOM 886 C C . ARG A 1 115 ? -20.017 -2.673 -17.682 1.00 42.94 115 ARG A C 1
ATOM 888 O O . ARG A 1 115 ? -19.396 -1.839 -18.327 1.00 42.94 115 ARG A O 1
ATOM 895 N N . GLY A 1 116 ? -19.627 -3.944 -17.604 1.00 43.47 116 GLY A N 1
ATOM 896 C CA . GLY A 1 116 ? -18.997 -4.670 -18.718 1.00 43.47 116 GLY A CA 1
ATOM 897 C C . GLY A 1 116 ? -17.552 -4.351 -19.125 1.00 43.47 116 GLY A C 1
ATOM 898 O O . GLY A 1 116 ? -17.064 -4.978 -20.062 1.00 43.47 116 GLY A O 1
ATOM 899 N N . THR A 1 117 ? -16.819 -3.452 -18.465 1.00 39.66 117 THR A N 1
ATOM 900 C CA . THR A 1 117 ? -15.385 -3.273 -18.759 1.00 39.66 117 THR A CA 1
ATOM 901 C C . THR A 1 117 ? -14.526 -3.805 -17.622 1.00 39.66 117 THR A C 1
ATOM 903 O O . THR A 1 117 ? -14.551 -3.259 -16.522 1.00 39.66 117 THR A O 1
ATOM 906 N N . ARG A 1 118 ? -13.696 -4.818 -17.916 1.00 44.97 118 ARG A N 1
ATOM 907 C CA . ARG A 1 118 ? -12.711 -5.460 -17.013 1.00 44.97 118 ARG A CA 1
ATOM 908 C C . ARG A 1 118 ? -11.789 -4.494 -16.244 1.00 44.97 118 ARG A C 1
ATOM 910 O O . ARG A 1 118 ? -11.092 -4.917 -15.333 1.00 44.97 118 ARG A O 1
ATOM 917 N N . LYS A 1 119 ? -11.771 -3.206 -16.602 1.00 38.81 119 LYS A N 1
ATOM 918 C CA . LYS A 1 119 ? -10.911 -2.166 -16.022 1.00 38.81 119 LYS A CA 1
ATOM 919 C C . LYS A 1 119 ? -11.264 -1.769 -14.582 1.00 38.81 119 LYS A C 1
ATOM 921 O O . LYS A 1 119 ? -10.402 -1.214 -13.918 1.00 38.81 119 LYS A O 1
ATOM 926 N N . ALA A 1 120 ? -12.475 -2.056 -14.097 1.00 41.53 120 ALA A N 1
ATOM 927 C CA . ALA A 1 120 ? -12.907 -1.733 -12.727 1.00 41.53 120 ALA A CA 1
ATOM 928 C C . ALA A 1 120 ? -13.245 -2.985 -11.895 1.00 41.53 120 ALA A C 1
ATOM 930 O O . ALA A 1 120 ? -14.033 -2.937 -10.953 1.00 41.53 120 ALA A O 1
ATOM 931 N N . CYS A 1 121 ? -12.682 -4.135 -12.265 1.00 37.44 121 CYS A N 1
ATOM 932 C CA . CYS A 1 121 ? -12.844 -5.354 -11.491 1.00 37.44 121 CYS A CA 1
ATOM 933 C C . CYS A 1 121 ? -11.861 -5.360 -10.320 1.00 37.44 121 CYS A C 1
ATOM 935 O O . CYS A 1 121 ? -10.682 -5.661 -10.484 1.00 37.44 121 CYS A O 1
ATOM 937 N N . SER A 1 122 ? -12.358 -5.025 -9.130 1.00 39.66 122 SER A N 1
ATOM 938 C CA . SER A 1 122 ? -11.653 -5.309 -7.885 1.00 39.66 122 SER A CA 1
ATOM 939 C C . SER A 1 122 ? -11.701 -6.817 -7.641 1.00 39.66 122 SER A C 1
ATOM 941 O O . SER A 1 122 ? -12.774 -7.401 -7.477 1.00 39.66 122 SER A O 1
ATOM 943 N N . ALA A 1 123 ? -10.539 -7.470 -7.607 1.00 37.59 123 ALA A N 1
ATOM 944 C CA . ALA A 1 123 ? -10.417 -8.799 -7.025 1.00 37.59 123 ALA A CA 1
ATOM 945 C C . ALA A 1 123 ? -10.553 -8.662 -5.502 1.00 37.59 123 ALA A C 1
ATOM 947 O O . ALA A 1 123 ? -9.574 -8.716 -4.764 1.00 37.59 123 ALA A O 1
ATOM 948 N N . THR A 1 124 ? -11.771 -8.422 -5.015 1.00 37.56 124 THR A N 1
ATOM 949 C CA . THR A 1 124 ? -12.024 -8.471 -3.578 1.00 37.56 124 THR A CA 1
ATOM 950 C C . THR A 1 124 ? -12.050 -9.941 -3.178 1.00 37.56 124 THR A C 1
ATOM 952 O O . THR A 1 124 ? -13.053 -10.634 -3.366 1.00 37.56 124 THR A O 1
ATOM 955 N N . CYS A 1 125 ? -10.938 -10.432 -2.629 1.00 25.59 125 CYS A N 1
ATOM 956 C CA . CYS A 1 125 ? -10.939 -11.634 -1.805 1.00 25.59 125 CYS A CA 1
ATOM 957 C C . CYS A 1 125 ? -11.762 -11.339 -0.546 1.00 25.59 125 CYS A C 1
ATOM 959 O O . CYS A 1 125 ? -11.214 -11.056 0.513 1.00 25.59 125 CYS A O 1
ATOM 961 N N . ILE A 1 126 ? -13.091 -11.385 -0.653 1.00 33.84 126 ILE A N 1
ATOM 962 C CA . ILE A 1 126 ? -13.928 -11.557 0.531 1.00 33.84 126 ILE A CA 1
ATOM 963 C C . ILE A 1 126 ? -13.667 -12.993 0.968 1.00 33.84 126 ILE A C 1
ATOM 965 O O . ILE A 1 126 ? -14.189 -13.939 0.370 1.00 33.84 126 ILE A O 1
ATOM 969 N N . ALA A 1 127 ? -12.795 -13.160 1.960 1.00 27.03 127 ALA A N 1
ATOM 970 C CA . ALA A 1 127 ? -12.705 -14.395 2.713 1.00 27.03 127 ALA A CA 1
ATOM 971 C C . ALA A 1 127 ? -14.068 -14.593 3.384 1.00 27.03 127 ALA A C 1
ATOM 973 O O . ALA A 1 127 ? -14.324 -14.062 4.459 1.00 27.03 127 ALA A O 1
ATOM 974 N N . SER A 1 128 ? -14.987 -15.299 2.719 1.00 30.59 128 SER A N 1
ATOM 975 C CA . SER A 1 128 ? -16.176 -15.795 3.395 1.00 30.59 128 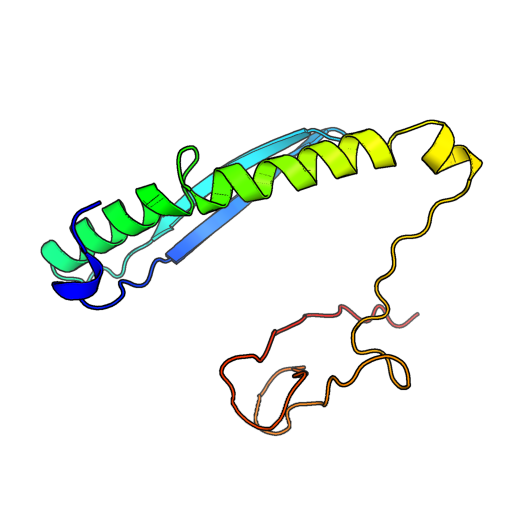SER A CA 1
ATOM 976 C C . SER A 1 128 ? -15.693 -16.884 4.343 1.00 30.59 128 SER A C 1
ATOM 978 O O . SER A 1 128 ? -15.479 -18.027 3.933 1.00 30.59 128 SER A O 1
ATOM 980 N N . THR A 1 129 ? -15.469 -16.529 5.600 1.00 29.38 129 THR A N 1
ATOM 981 C CA . THR A 1 129 ? -15.460 -17.505 6.679 1.00 29.38 129 THR A CA 1
ATOM 982 C C . THR A 1 129 ? -16.884 -18.042 6.781 1.00 29.38 129 THR A C 1
ATOM 984 O O . THR A 1 129 ? -17.762 -17.442 7.393 1.00 29.38 129 THR A O 1
ATOM 987 N N . SER A 1 130 ? -17.143 -19.157 6.097 1.00 30.62 130 SER A N 1
ATOM 988 C CA . SER A 1 130 ? -18.287 -19.999 6.425 1.00 30.62 130 SER A CA 1
ATOM 989 C C . SER A 1 130 ? -18.078 -20.476 7.860 1.00 30.62 130 SER A C 1
ATOM 991 O O . SER A 1 130 ? -17.108 -21.191 8.126 1.00 30.62 130 SER A O 1
ATOM 993 N N . ARG A 1 131 ? -18.936 -20.024 8.775 1.00 32.66 131 ARG A N 1
ATOM 994 C CA . ARG A 1 131 ? -19.226 -20.803 9.979 1.00 32.66 131 ARG A CA 1
ATOM 995 C C . ARG A 1 131 ? -19.944 -22.087 9.584 1.00 32.66 131 ARG A C 1
ATOM 997 O O . ARG A 1 131 ? -20.679 -22.046 8.570 1.00 32.66 131 ARG A O 1
#

Sequence (131 aa):
MTEDGANHPPTGILTVRVWQPIGPGQFEIWNWFLGYKNMTPEQKDRAYRAALGTFSLSGSFEMDDTEPWLTVARTGSSVAGELLDFELNYEMGMPGIGMATPVSDWPGRARCSGRGTRKACSATCIASTSR

Organism: NCBI:txid1273125